Protein AF-A0A810N7W3-F1 (afdb_monomer_lite)

Structure (mmCIF, N/CA/C/O backbone):
data_AF-A0A810N7W3-F1
#
_entry.id   AF-A0A810N7W3-F1
#
loop_
_atom_site.group_PDB
_atom_site.id
_atom_site.type_symbol
_atom_site.label_atom_id
_atom_site.label_alt_id
_atom_site.label_comp_id
_atom_site.label_asym_id
_atom_site.label_entity_id
_atom_site.label_seq_id
_atom_site.pdbx_PDB_ins_code
_atom_site.Cartn_x
_atom_site.Cartn_y
_atom_site.Cartn_z
_atom_site.occupancy
_atom_site.B_iso_or_equiv
_atom_site.auth_seq_id
_atom_site.auth_comp_id
_atom_site.auth_asym_id
_atom_site.auth_atom_id
_atom_site.pdbx_PDB_model_num
ATOM 1 N N . MET A 1 1 ? -2.685 -14.986 -7.182 1.00 58.84 1 MET A N 1
ATOM 2 C CA . MET A 1 1 ? -3.565 -14.010 -6.504 1.00 58.84 1 MET A CA 1
ATOM 3 C C . MET A 1 1 ? -2.876 -13.652 -5.213 1.00 58.84 1 MET A C 1
ATOM 5 O O . MET A 1 1 ? -2.829 -14.479 -4.310 1.00 58.84 1 MET A O 1
ATOM 9 N N . ILE A 1 2 ? -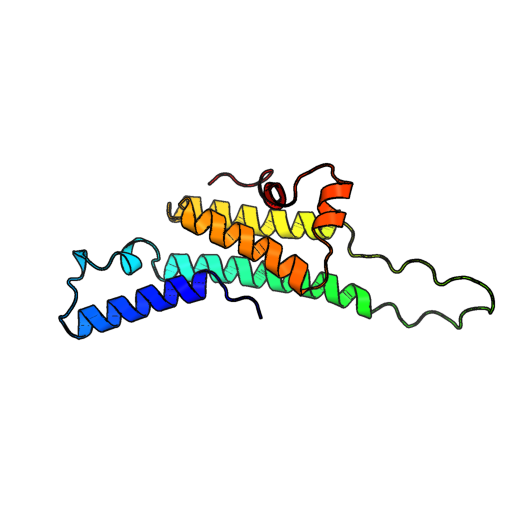2.237 -12.493 -5.211 1.00 87.06 2 ILE A N 1
ATOM 10 C CA . ILE A 1 2 ? -1.579 -11.933 -4.036 1.00 87.06 2 ILE A CA 1
ATOM 11 C C . ILE A 1 2 ? -2.680 -11.309 -3.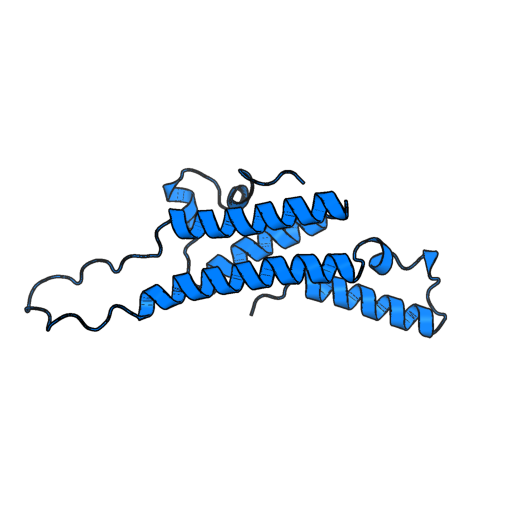183 1.00 87.06 2 ILE A C 1
ATOM 13 O O . ILE A 1 2 ? -3.545 -10.615 -3.717 1.00 87.06 2 ILE A O 1
ATOM 17 N N . THR A 1 3 ? -2.683 -11.601 -1.889 1.00 90.19 3 THR A N 1
ATOM 18 C CA . THR A 1 3 ? -3.637 -11.009 -0.946 1.00 90.19 3 THR A CA 1
ATOM 19 C C . THR A 1 3 ? -3.202 -9.583 -0.630 1.00 90.19 3 THR A C 1
ATOM 21 O O . THR A 1 3 ? -2.030 -9.365 -0.326 1.00 90.19 3 THR A O 1
ATOM 24 N N . ARG A 1 4 ? -4.123 -8.615 -0.683 1.00 93.06 4 ARG A N 1
ATOM 25 C CA . ARG A 1 4 ? -3.814 -7.235 -0.283 1.00 93.06 4 ARG A CA 1
ATOM 26 C C . ARG A 1 4 ? -3.617 -7.119 1.235 1.00 93.06 4 ARG A C 1
ATOM 28 O O . ARG A 1 4 ? -4.386 -7.734 1.977 1.00 93.06 4 ARG A O 1
ATOM 35 N N . PRO A 1 5 ? -2.692 -6.268 1.716 1.00 93.56 5 PRO A N 1
ATOM 36 C CA . PRO A 1 5 ? -2.583 -5.935 3.140 1.00 93.56 5 PRO A CA 1
ATOM 37 C C . PRO A 1 5 ? -3.908 -5.423 3.729 1.00 93.56 5 PRO A C 1
ATOM 39 O O . PRO A 1 5 ? -4.361 -5.878 4.781 1.00 93.56 5 PRO A O 1
ATOM 42 N N . THR A 1 6 ? -4.610 -4.570 2.978 1.00 93.88 6 THR A N 1
ATOM 43 C CA . THR A 1 6 ? -5.919 -3.998 3.334 1.00 93.88 6 THR A CA 1
ATOM 44 C C . THR A 1 6 ? -7.009 -5.051 3.561 1.00 93.88 6 THR A C 1
ATOM 46 O O . THR A 1 6 ? -7.905 -4.841 4.386 1.00 93.88 6 THR A O 1
ATOM 49 N N . GLU A 1 7 ? -6.934 -6.220 2.912 1.00 94.12 7 GLU A N 1
ATOM 50 C CA . GLU A 1 7 ? -7.868 -7.324 3.161 1.00 94.12 7 GLU A CA 1
ATOM 51 C C . GLU A 1 7 ? -7.689 -7.913 4.565 1.00 94.12 7 GLU A C 1
ATOM 53 O O . GLU A 1 7 ? -8.682 -8.189 5.252 1.00 94.12 7 GLU A O 1
ATOM 58 N N . GLU A 1 8 ? -6.440 -8.083 5.007 1.00 93.06 8 GLU A N 1
ATOM 59 C CA . GLU A 1 8 ? -6.109 -8.582 6.342 1.00 93.06 8 GLU A CA 1
ATOM 60 C C . GLU A 1 8 ? -6.427 -7.543 7.421 1.00 93.06 8 GLU A C 1
ATOM 62 O O . GLU A 1 8 ? -7.059 -7.879 8.431 1.00 93.06 8 GLU A O 1
ATOM 67 N N . TRP A 1 9 ? -6.107 -6.269 7.185 1.00 95.56 9 TRP A N 1
ATOM 68 C CA . TRP A 1 9 ? -6.501 -5.166 8.067 1.00 95.56 9 TRP A CA 1
ATOM 69 C C . TRP A 1 9 ? -8.027 -5.107 8.222 1.00 95.56 9 TRP A C 1
ATOM 71 O O . TRP A 1 9 ? -8.562 -5.144 9.335 1.00 95.56 9 TRP A O 1
ATOM 81 N N . GLY A 1 10 ? -8.760 -5.153 7.106 1.00 95.38 10 GLY A N 1
ATOM 82 C CA . GLY A 1 10 ? -10.221 -5.168 7.094 1.00 95.38 10 GLY A CA 1
ATOM 83 C C . GLY A 1 10 ? -10.819 -6.410 7.764 1.00 95.38 10 GLY A C 1
ATOM 84 O O . GLY A 1 10 ? -11.871 -6.328 8.406 1.00 95.38 10 GLY A O 1
ATOM 85 N N . ARG A 1 11 ? -10.160 -7.573 7.667 1.00 95.44 11 ARG A N 1
ATOM 86 C CA . ARG A 1 11 ? -10.560 -8.795 8.386 1.00 95.44 11 ARG A CA 1
ATOM 87 C C . ARG A 1 11 ? -10.461 -8.592 9.895 1.00 95.44 11 ARG A C 1
ATOM 89 O O . ARG A 1 11 ? -11.422 -8.911 10.595 1.00 95.44 11 ARG A O 1
ATOM 96 N N . LYS A 1 12 ? -9.352 -8.028 10.383 1.00 95.00 12 LYS A N 1
ATOM 97 C CA . LYS A 1 12 ? -9.144 -7.726 11.810 1.00 95.00 12 LYS A CA 1
ATOM 98 C C . LYS A 1 12 ? -10.164 -6.708 12.324 1.00 95.00 12 LYS A C 1
ATOM 100 O O . LYS A 1 12 ? -10.739 -6.913 13.392 1.00 95.00 12 LYS A O 1
ATOM 105 N N . VAL A 1 13 ? -10.462 -5.668 11.541 1.00 95.94 13 VAL A N 1
ATOM 106 C CA . VAL A 1 13 ? -11.515 -4.688 11.861 1.00 95.94 13 VAL A CA 1
ATOM 107 C C . VAL A 1 13 ? -12.877 -5.370 12.008 1.00 95.94 13 VAL A C 1
ATOM 109 O O . VAL A 1 13 ? -13.561 -5.182 13.016 1.00 95.94 13 VAL A O 1
ATOM 112 N N . ARG A 1 14 ? -13.279 -6.198 11.035 1.00 96.44 14 ARG A N 1
ATOM 113 C CA . ARG A 1 14 ? -14.569 -6.909 11.076 1.00 96.44 14 ARG A CA 1
ATOM 114 C C . ARG A 1 14 ? -14.661 -7.893 12.241 1.00 96.44 14 ARG A C 1
ATOM 116 O O . ARG A 1 14 ? -15.706 -7.949 12.887 1.00 96.44 14 ARG A O 1
ATOM 123 N N . ASP A 1 15 ? -13.589 -8.632 12.524 1.00 96.38 15 ASP A N 1
ATOM 124 C CA . ASP A 1 15 ? -13.521 -9.542 13.673 1.00 96.38 15 ASP A CA 1
ATOM 125 C C . ASP A 1 15 ? -13.754 -8.790 14.990 1.00 96.38 15 ASP A C 1
ATOM 127 O O . ASP A 1 15 ? -14.650 -9.137 15.764 1.00 96.38 15 ASP A O 1
ATOM 131 N N . GLN A 1 16 ? -13.022 -7.695 15.212 1.00 96.25 16 GLN A N 1
ATOM 132 C CA . GLN A 1 16 ? -13.152 -6.917 16.441 1.00 96.25 16 GLN A CA 1
ATOM 133 C C . GLN A 1 16 ? -14.524 -6.250 16.567 1.00 96.25 16 GLN A C 1
ATOM 135 O O . GLN A 1 16 ? -15.109 -6.293 17.650 1.00 96.25 16 GLN A O 1
ATOM 140 N N . LYS A 1 17 ? -15.106 -5.737 15.472 1.00 95.00 17 LYS A N 1
ATOM 141 C CA . LYS A 1 17 ? -16.501 -5.254 15.467 1.00 95.00 17 LYS A CA 1
ATOM 142 C C . LYS A 1 17 ? -17.485 -6.351 15.882 1.00 95.00 17 LYS A C 1
ATOM 144 O O . LYS A 1 17 ? -18.376 -6.099 16.692 1.00 95.00 17 LYS A O 1
ATOM 149 N N . GLY A 1 18 ? -17.311 -7.573 15.376 1.00 95.94 18 GLY A N 1
ATOM 150 C CA . GLY A 1 18 ? -18.124 -8.726 15.771 1.00 95.94 18 GLY A CA 1
ATOM 151 C C . GLY A 1 18 ? -17.991 -9.054 17.261 1.00 95.94 18 GLY A C 1
ATOM 152 O O . GLY A 1 18 ? -18.990 -9.290 17.940 1.00 95.94 18 GLY A O 1
ATOM 153 N N . ARG A 1 19 ? -16.768 -9.001 17.798 1.00 96.19 19 ARG A N 1
ATOM 154 C CA . ARG A 1 19 ? -16.491 -9.249 19.221 1.00 96.19 19 ARG A CA 1
ATOM 155 C C . ARG A 1 19 ? -17.060 -8.171 20.143 1.00 96.19 19 ARG A C 1
ATOM 157 O O . ARG A 1 19 ? -17.559 -8.530 21.213 1.00 96.19 19 ARG A O 1
ATOM 164 N N . ILE A 1 20 ? -17.039 -6.901 19.727 1.00 96.31 20 ILE A N 1
ATOM 165 C CA . ILE A 1 20 ? -17.714 -5.794 20.427 1.00 96.31 20 ILE A CA 1
ATOM 166 C C . ILE A 1 20 ? -19.224 -6.032 20.454 1.00 96.31 20 ILE A C 1
ATOM 168 O O . ILE A 1 20 ? -19.831 -5.983 21.521 1.00 96.31 20 ILE A O 1
ATOM 172 N N . ALA A 1 21 ? -19.829 -6.362 19.309 1.00 96.12 21 ALA A N 1
ATOM 173 C CA . ALA A 1 21 ? -21.263 -6.644 19.229 1.00 96.12 21 ALA A CA 1
ATOM 174 C C . ALA A 1 21 ? -21.678 -7.842 20.104 1.00 96.12 21 ALA A C 1
ATOM 176 O O . ALA A 1 21 ? -22.770 -7.853 20.668 1.00 96.12 21 ALA A O 1
ATOM 177 N N . ALA A 1 22 ? -20.791 -8.829 20.259 1.00 96.56 22 ALA A N 1
ATOM 178 C CA . ALA A 1 22 ? -20.981 -9.964 21.159 1.00 96.56 22 ALA A CA 1
ATOM 179 C C . ALA A 1 22 ? -20.718 -9.640 22.647 1.00 96.56 22 ALA A C 1
ATOM 181 O O . ALA A 1 22 ? -20.902 -10.511 23.495 1.00 96.56 22 ALA A O 1
ATOM 182 N N . GLY A 1 23 ? -20.259 -8.427 22.980 1.00 96.12 23 GLY A N 1
ATOM 183 C CA . GLY A 1 23 ? -19.890 -8.030 24.344 1.00 96.12 23 GLY A CA 1
ATOM 184 C C . GLY A 1 23 ? -18.622 -8.711 24.874 1.00 96.12 23 GLY A C 1
ATOM 185 O O . GLY A 1 23 ? -18.394 -8.742 26.080 1.00 96.12 23 GLY A O 1
ATOM 186 N N . THR A 1 24 ? -17.808 -9.285 23.985 1.00 96.62 24 THR A N 1
ATOM 187 C CA . THR A 1 24 ? -16.586 -10.049 24.320 1.00 96.62 24 THR A CA 1
ATOM 188 C C . THR A 1 24 ? -15.298 -9.236 24.180 1.00 96.62 24 THR A C 1
ATOM 190 O O . THR A 1 24 ? -14.213 -9.734 24.482 1.00 96.62 24 THR A O 1
ATOM 193 N N . LEU A 1 25 ? -15.407 -8.000 23.693 1.00 95.12 25 LEU A N 1
ATOM 194 C CA . LEU A 1 25 ? -14.318 -7.043 23.542 1.00 95.12 25 LEU A CA 1
ATOM 195 C C . LEU A 1 25 ? -14.862 -5.645 23.843 1.00 95.12 25 LEU A C 1
ATOM 197 O O . LEU A 1 25 ? -15.929 -5.289 23.343 1.00 95.12 25 LEU A O 1
ATOM 201 N N . ALA A 1 26 ? -14.154 -4.867 24.660 1.00 93.62 26 ALA A N 1
ATOM 202 C CA . ALA A 1 26 ? -14.493 -3.464 24.862 1.00 93.62 26 ALA A CA 1
ATOM 203 C C . ALA A 1 26 ? -13.991 -2.627 23.678 1.00 93.62 26 ALA A C 1
ATOM 205 O O . ALA A 1 26 ? -12.964 -2.934 23.081 1.00 93.62 26 ALA A O 1
ATOM 206 N N . GLU A 1 27 ? -14.694 -1.543 23.356 1.00 89.69 27 GLU A N 1
ATOM 207 C CA . GLU A 1 27 ? -14.333 -0.658 22.239 1.00 89.69 27 GLU A CA 1
ATOM 208 C C . GLU A 1 27 ? -12.923 -0.065 22.386 1.00 89.69 27 GLU A C 1
ATOM 210 O O . GLU A 1 27 ? -12.176 -0.002 21.416 1.00 89.69 27 GLU A O 1
ATOM 215 N N . VAL A 1 28 ? -12.520 0.276 23.614 1.00 90.94 28 VAL A N 1
ATOM 216 C CA . VAL A 1 28 ? -11.173 0.788 23.922 1.00 90.94 28 VAL A CA 1
ATOM 217 C C . VAL A 1 28 ? -10.061 -0.233 23.653 1.00 90.94 28 VAL A C 1
ATOM 219 O O . VAL A 1 28 ? -8.938 0.151 23.344 1.00 90.94 28 VAL A O 1
ATOM 222 N N . ASP A 1 29 ? -10.373 -1.530 23.721 1.00 92.94 29 ASP A N 1
ATOM 223 C CA . ASP A 1 29 ? -9.413 -2.613 23.479 1.00 92.94 29 ASP A CA 1
ATOM 224 C C . ASP A 1 29 ? -9.357 -3.014 21.995 1.00 92.94 29 ASP A C 1
ATOM 226 O O . ASP A 1 29 ? -8.546 -3.854 21.588 1.00 92.94 29 ASP A O 1
ATOM 230 N N . ALA A 1 30 ? -10.231 -2.442 21.163 1.00 93.56 30 ALA A N 1
ATOM 231 C CA . ALA A 1 30 ? -10.338 -2.775 19.755 1.00 93.56 30 ALA A CA 1
ATOM 232 C C . ALA A 1 30 ? -9.312 -2.003 18.916 1.00 93.56 30 ALA A C 1
ATOM 234 O O . ALA A 1 30 ? -9.639 -1.088 18.155 1.00 93.56 30 ALA A O 1
ATOM 235 N N . TYR A 1 31 ? -8.044 -2.390 19.058 1.00 92.44 31 TYR A N 1
ATOM 236 C CA . TYR A 1 31 ? -6.919 -1.737 18.391 1.00 92.44 31 TYR A CA 1
ATOM 237 C C . TYR A 1 31 ? -7.091 -1.639 16.866 1.00 92.44 31 TYR A C 1
ATOM 239 O O . TYR A 1 31 ? -6.684 -0.645 16.279 1.00 92.44 31 TYR A O 1
ATOM 247 N N . ALA A 1 32 ? -7.729 -2.619 16.210 1.00 92.62 32 ALA A N 1
ATOM 248 C CA . ALA A 1 32 ? -7.830 -2.644 14.750 1.00 92.62 32 ALA A CA 1
ATOM 249 C C . ALA A 1 32 ? -8.682 -1.483 14.220 1.00 92.62 32 ALA A C 1
ATOM 251 O O . ALA A 1 32 ? -8.414 -0.971 13.142 1.00 92.62 32 ALA A O 1
ATOM 252 N N . LEU A 1 33 ? -9.676 -1.036 14.998 1.00 91.69 33 LEU A N 1
ATOM 253 C CA . LEU A 1 33 ? -10.487 0.142 14.668 1.00 91.69 33 LEU A CA 1
ATOM 254 C C . LEU A 1 33 ? -9.697 1.449 14.762 1.00 91.69 33 LEU A C 1
ATOM 256 O O . LEU A 1 33 ? -10.058 2.426 14.109 1.00 91.69 33 LEU A O 1
ATOM 260 N N . HIS A 1 34 ? -8.647 1.461 15.582 1.00 89.81 34 HIS A N 1
ATOM 261 C CA . HIS A 1 34 ? -7.792 2.619 15.793 1.00 89.81 34 HIS A CA 1
ATOM 262 C C . HIS A 1 34 ? -6.646 2.642 14.781 1.00 89.81 34 HIS A C 1
ATOM 264 O O . HIS A 1 34 ? -6.386 3.693 14.210 1.00 89.81 34 HIS A O 1
ATOM 270 N N . LEU A 1 35 ? -6.001 1.503 14.515 1.00 91.25 35 LEU A N 1
ATOM 271 C CA . LEU A 1 35 ? -4.907 1.417 13.544 1.00 91.25 35 LEU A CA 1
ATOM 272 C C . LEU A 1 35 ? -5.411 1.539 12.106 1.00 91.25 35 LEU A C 1
ATOM 274 O O . LEU A 1 35 ? -4.875 2.328 11.336 1.00 91.25 35 LEU A O 1
ATOM 278 N N . TRP A 1 36 ? -6.509 0.855 11.769 1.00 94.44 36 TRP A N 1
ATOM 279 C CA . TRP A 1 36 ? -7.019 0.811 10.398 1.00 94.44 36 TRP A CA 1
ATOM 280 C C . TRP A 1 36 ? -8.479 1.274 10.310 1.00 94.44 36 TRP A C 1
ATOM 282 O O . TRP A 1 36 ? -9.394 0.465 10.111 1.00 94.44 36 TRP A O 1
ATOM 292 N N . PRO A 1 37 ? -8.739 2.589 10.453 1.00 93.12 37 PRO A N 1
ATOM 293 C CA . PRO A 1 37 ? -10.052 3.151 10.167 1.00 93.12 37 PRO A CA 1
ATOM 294 C C . PRO A 1 37 ? -10.518 2.789 8.752 1.00 93.12 37 PRO A C 1
ATOM 296 O O . PRO A 1 37 ? -9.719 2.724 7.820 1.00 93.12 37 PRO A O 1
ATOM 299 N N . GLU A 1 38 ? -11.828 2.627 8.557 1.00 92.56 38 GLU A N 1
ATOM 300 C CA . GLU A 1 38 ? -12.380 2.245 7.245 1.00 92.56 38 GLU A CA 1
ATOM 301 C C . GLU A 1 38 ? -12.021 3.241 6.135 1.00 92.56 38 GLU A C 1
ATOM 303 O O . GLU A 1 38 ? -11.789 2.828 5.004 1.00 92.56 38 GLU A O 1
ATOM 308 N N . ALA A 1 39 ? -11.931 4.535 6.463 1.00 93.75 39 ALA A N 1
ATOM 309 C CA . ALA A 1 39 ? -11.508 5.570 5.522 1.00 93.75 39 ALA A CA 1
ATOM 310 C C . ALA A 1 39 ? -10.053 5.378 5.062 1.00 93.75 39 ALA A C 1
ATOM 312 O O . ALA A 1 39 ? -9.788 5.454 3.868 1.00 93.75 39 ALA A O 1
ATOM 313 N N . PHE A 1 40 ? -9.148 5.053 5.991 1.00 94.69 40 PHE A N 1
ATOM 314 C CA . PHE A 1 40 ? -7.744 4.773 5.687 1.00 94.69 40 PHE A CA 1
ATOM 315 C C . PHE A 1 40 ? -7.612 3.529 4.797 1.00 94.69 40 PHE A C 1
ATOM 317 O O . PHE A 1 40 ? -6.984 3.589 3.745 1.00 94.69 40 PHE A O 1
ATOM 324 N N . ILE A 1 41 ? -8.284 2.426 5.160 1.00 96.00 41 ILE A N 1
ATOM 325 C CA . ILE A 1 41 ? -8.296 1.197 4.347 1.00 96.00 41 ILE A CA 1
ATOM 326 C C . ILE A 1 41 ? -8.800 1.495 2.927 1.00 96.00 41 ILE A C 1
ATOM 328 O O . ILE A 1 41 ? -8.171 1.084 1.957 1.00 96.00 41 ILE A O 1
ATOM 332 N N . ALA A 1 42 ? -9.901 2.242 2.796 1.00 96.00 42 ALA A N 1
ATOM 333 C CA . ALA A 1 42 ? -10.477 2.580 1.497 1.00 96.00 42 ALA A CA 1
ATOM 334 C C . ALA A 1 42 ? -9.561 3.481 0.646 1.00 96.00 42 ALA A C 1
ATOM 336 O O . ALA A 1 42 ? -9.506 3.326 -0.578 1.00 96.00 42 ALA A O 1
ATOM 337 N N . ALA A 1 43 ? -8.840 4.411 1.276 1.00 96.44 43 ALA A N 1
ATOM 338 C CA . ALA A 1 43 ? -7.879 5.270 0.594 1.00 96.44 43 ALA A CA 1
ATOM 339 C C . ALA A 1 43 ? -6.697 4.455 0.046 1.00 96.44 43 ALA A C 1
ATOM 341 O O . ALA A 1 43 ? -6.360 4.579 -1.133 1.00 96.44 43 ALA A O 1
ATOM 342 N N . VAL A 1 44 ? -6.136 3.555 0.862 1.00 96.62 44 VAL A N 1
ATOM 343 C CA . VAL A 1 44 ? -5.060 2.647 0.435 1.00 96.62 44 VAL A CA 1
ATOM 344 C C . VAL A 1 44 ? -5.544 1.710 -0.672 1.00 96.62 44 VAL A C 1
ATOM 346 O O . VAL A 1 44 ? -4.867 1.579 -1.688 1.00 96.62 44 VAL A O 1
ATOM 349 N N . ASP A 1 45 ? -6.739 1.124 -0.546 1.00 97.25 45 ASP A N 1
ATOM 350 C CA . ASP A 1 45 ? -7.326 0.282 -1.598 1.00 97.25 45 ASP A CA 1
ATOM 351 C C . ASP A 1 45 ? -7.450 1.027 -2.930 1.00 97.25 45 ASP A C 1
ATOM 353 O O . ASP A 1 45 ? -7.129 0.468 -3.976 1.00 97.25 45 ASP A O 1
ATOM 357 N N . THR A 1 46 ? -7.842 2.302 -2.898 1.00 97.44 46 THR A N 1
ATOM 358 C CA . THR A 1 46 ? -7.940 3.134 -4.105 1.00 97.44 46 THR A CA 1
ATOM 359 C C . THR A 1 46 ? -6.572 3.351 -4.758 1.00 97.44 46 THR A C 1
ATOM 361 O O . THR A 1 46 ? -6.454 3.280 -5.984 1.00 97.44 46 THR A O 1
ATOM 364 N N . ALA A 1 47 ? -5.526 3.595 -3.960 1.00 96.94 47 ALA A N 1
ATOM 365 C CA . ALA A 1 47 ? -4.163 3.744 -4.467 1.00 96.94 47 ALA A CA 1
ATOM 366 C C . ALA A 1 47 ? -3.641 2.435 -5.090 1.00 96.94 47 ALA A C 1
ATOM 368 O O . ALA A 1 47 ? -3.068 2.452 -6.183 1.00 96.94 47 ALA A O 1
ATOM 369 N N . LEU A 1 48 ? -3.894 1.297 -4.435 1.00 96.44 48 LEU A N 1
ATOM 370 C CA . LEU A 1 48 ? -3.509 -0.025 -4.932 1.00 96.44 48 LEU A CA 1
ATOM 371 C C . LEU A 1 48 ? -4.296 -0.429 -6.190 1.00 96.44 48 LEU A C 1
ATOM 373 O O . LEU A 1 48 ? -3.706 -0.961 -7.128 1.00 96.44 48 LEU A O 1
ATOM 377 N N . ASP A 1 49 ? -5.592 -0.112 -6.269 1.00 96.62 49 ASP A N 1
ATOM 378 C CA . ASP A 1 49 ? -6.416 -0.338 -7.465 1.00 96.62 49 ASP A CA 1
ATOM 379 C C . ASP A 1 49 ? -5.850 0.389 -8.691 1.00 96.62 49 ASP A C 1
ATOM 381 O O . ASP A 1 49 ? -5.734 -0.198 -9.774 1.00 96.62 49 ASP A O 1
ATOM 385 N N . ALA A 1 50 ? -5.484 1.665 -8.527 1.00 95.81 50 ALA A N 1
ATOM 386 C CA . ALA A 1 50 ? -4.894 2.462 -9.597 1.00 95.81 50 ALA A CA 1
ATOM 387 C C . ALA A 1 50 ? -3.556 1.866 -10.057 1.00 95.81 50 ALA A C 1
ATOM 389 O O . ALA A 1 50 ? -3.341 1.651 -11.252 1.00 95.81 50 ALA A O 1
ATOM 390 N N . TYR A 1 51 ? -2.697 1.517 -9.101 1.00 96.19 51 TYR A N 1
ATOM 391 C CA . TYR A 1 51 ? -1.411 0.889 -9.368 1.00 96.19 51 TYR A CA 1
ATOM 392 C C . TYR A 1 51 ? -1.545 -0.434 -10.136 1.00 96.19 51 TYR A C 1
ATOM 394 O O . TYR A 1 51 ? -0.916 -0.633 -11.178 1.00 96.19 51 TYR A O 1
ATOM 402 N N . GLU A 1 52 ? -2.410 -1.337 -9.679 1.00 94.94 52 GLU A N 1
ATOM 403 C CA . GLU A 1 52 ? -2.645 -2.614 -10.350 1.00 94.94 52 GLU A CA 1
ATOM 404 C C . GLU A 1 52 ? -3.214 -2.443 -11.762 1.00 94.94 52 GLU A C 1
ATOM 406 O O . GLU A 1 52 ? -2.888 -3.221 -12.666 1.00 94.94 52 GLU A O 1
ATOM 411 N N . ALA A 1 53 ? -4.085 -1.453 -11.973 1.00 93.50 53 ALA A N 1
ATOM 412 C CA . ALA A 1 53 ? -4.616 -1.133 -13.293 1.00 93.50 53 ALA A CA 1
ATOM 413 C C . ALA A 1 53 ? -3.505 -0.672 -14.249 1.00 93.50 53 ALA A C 1
ATOM 415 O O . ALA A 1 53 ? -3.470 -1.118 -15.404 1.00 93.50 53 ALA A O 1
ATOM 416 N N . ASP A 1 54 ? -2.565 0.138 -13.766 1.00 93.12 54 ASP A N 1
ATOM 417 C CA . ASP A 1 54 ? -1.421 0.603 -14.548 1.00 93.12 54 ASP A CA 1
ATOM 418 C C . ASP A 1 54 ? -0.487 -0.549 -14.923 1.00 93.12 54 ASP A C 1
ATOM 420 O O . ASP A 1 54 ? -0.206 -0.759 -16.106 1.00 93.12 54 ASP A O 1
ATOM 424 N N . ILE A 1 55 ? -0.078 -1.374 -13.953 1.00 92.25 55 ILE A N 1
ATOM 425 C CA . ILE A 1 55 ? 0.808 -2.520 -14.212 1.00 92.25 55 ILE A CA 1
ATOM 426 C C . ILE A 1 55 ? 0.147 -3.537 -15.151 1.00 92.25 55 ILE A C 1
ATOM 428 O O . ILE A 1 55 ? 0.792 -4.084 -16.058 1.00 92.25 55 ILE A O 1
ATOM 432 N N . ARG A 1 56 ? -1.161 -3.769 -14.995 1.00 90.75 56 ARG A N 1
ATOM 433 C CA . ARG A 1 56 ? -1.928 -4.632 -15.900 1.00 90.75 56 ARG A CA 1
ATOM 434 C C . ARG A 1 56 ? -1.992 -4.046 -17.310 1.00 90.75 56 ARG A C 1
ATOM 436 O O . ARG A 1 56 ? -1.937 -4.803 -18.279 1.00 90.75 56 ARG A O 1
ATOM 443 N N . SER A 1 57 ? -2.092 -2.728 -17.453 1.00 88.69 57 SER A N 1
ATOM 444 C CA . SER A 1 57 ? -2.079 -2.054 -18.758 1.00 88.69 57 SER A CA 1
ATOM 445 C C . SER A 1 57 ? -0.708 -2.175 -19.429 1.00 88.69 57 SER A C 1
ATOM 447 O O . SER A 1 57 ? -0.629 -2.622 -20.574 1.00 88.69 57 SER A O 1
ATOM 449 N N . LEU A 1 58 ? 0.377 -1.918 -18.691 1.00 87.19 58 LEU A N 1
ATOM 450 C CA . LEU A 1 58 ? 1.757 -2.098 -19.163 1.00 87.19 58 LEU A CA 1
ATOM 451 C C . LEU A 1 58 ? 2.041 -3.545 -19.588 1.00 87.19 58 LEU A C 1
ATOM 453 O O . LEU A 1 58 ? 2.719 -3.795 -20.585 1.00 87.19 58 LEU A O 1
ATOM 457 N N . SER A 1 59 ? 1.480 -4.516 -18.867 1.00 80.75 59 SER A N 1
ATOM 458 C CA . SER A 1 59 ? 1.628 -5.934 -19.198 1.00 80.75 59 SER A CA 1
ATOM 459 C C . SER A 1 59 ? 0.789 -6.372 -20.399 1.00 80.75 59 SER A C 1
ATOM 461 O O . SER A 1 59 ? 1.199 -7.280 -21.116 1.00 80.75 59 SER A O 1
ATOM 463 N N . GLN A 1 60 ? -0.346 -5.725 -20.674 1.00 76.38 60 GLN A N 1
ATOM 464 C CA . GLN A 1 60 ? -1.181 -6.014 -21.848 1.00 76.38 60 GLN A CA 1
ATOM 465 C C . GLN A 1 60 ? -0.650 -5.379 -23.137 1.00 76.38 60 GLN A C 1
ATOM 467 O O . GLN A 1 60 ? -0.793 -5.981 -24.203 1.00 76.38 60 GLN A O 1
ATOM 472 N N . THR A 1 61 ? 0.024 -4.227 -23.061 1.00 65.69 61 THR A N 1
ATOM 473 C CA . THR A 1 61 ? 0.717 -3.615 -24.212 1.00 65.69 61 THR A CA 1
ATOM 474 C C . THR A 1 61 ? 1.757 -4.568 -24.827 1.00 65.69 61 THR A C 1
ATOM 476 O O . THR A 1 61 ? 1.964 -4.553 -26.040 1.00 65.69 61 THR A O 1
ATOM 479 N N . LYS A 1 62 ? 2.313 -5.499 -24.032 1.00 59.28 62 LYS A N 1
ATOM 480 C CA . LYS A 1 62 ? 3.175 -6.609 -24.490 1.00 59.28 62 LYS A CA 1
ATOM 481 C C . LYS A 1 62 ? 2.476 -7.560 -25.479 1.00 59.28 62 LYS A C 1
ATOM 483 O O . LYS A 1 62 ? 3.132 -8.130 -26.346 1.00 59.28 62 LYS A O 1
ATOM 488 N N . SER A 1 63 ? 1.159 -7.734 -25.362 1.00 51.88 63 SER A N 1
ATOM 489 C CA . SER A 1 63 ? 0.371 -8.703 -26.142 1.00 51.88 63 SER A CA 1
ATOM 490 C C . SER A 1 63 ? -0.252 -8.110 -27.416 1.00 51.88 63 SER A C 1
ATOM 492 O O . SER A 1 63 ? -0.768 -8.857 -28.244 1.00 51.88 63 SER A O 1
ATOM 494 N N . GLY A 1 64 ? -0.215 -6.780 -27.589 1.00 45.75 64 GLY A N 1
ATOM 495 C CA . GLY A 1 64 ? -0.906 -6.057 -28.668 1.00 45.75 64 GLY A CA 1
ATOM 496 C C . GLY A 1 64 ? -0.119 -5.851 -29.971 1.00 45.75 64 GLY A C 1
ATOM 497 O O . GLY A 1 64 ? -0.721 -5.527 -30.992 1.00 45.75 64 GLY A O 1
ATOM 498 N N . THR A 1 65 ? 1.200 -6.075 -29.992 1.00 45.22 65 THR A N 1
ATOM 499 C CA . THR A 1 65 ? 2.048 -5.861 -31.189 1.00 45.22 65 THR A CA 1
ATOM 500 C C . THR A 1 65 ? 2.322 -7.170 -31.938 1.00 45.22 65 THR A C 1
ATOM 502 O O . THR A 1 65 ? 3.465 -7.530 -32.211 1.00 45.22 65 THR A O 1
ATOM 505 N N . GLN A 1 66 ? 1.269 -7.909 -32.296 1.00 44.34 66 GLN A N 1
ATOM 506 C CA . GLN A 1 66 ? 1.365 -9.016 -33.257 1.00 44.34 66 GLN A CA 1
ATOM 507 C C . GLN A 1 66 ? 0.366 -8.818 -34.406 1.00 44.34 66 GLN A C 1
ATOM 509 O O . GLN A 1 66 ? -0.602 -9.549 -34.580 1.00 44.34 66 GLN A O 1
ATOM 514 N N . SER A 1 67 ? 0.597 -7.772 -35.198 1.00 43.12 67 SER A N 1
ATOM 515 C CA . SER A 1 67 ? 0.107 -7.640 -36.577 1.00 43.12 67 SER A CA 1
ATOM 516 C C . SER A 1 67 ? 1.042 -6.689 -37.330 1.00 43.12 67 SER A C 1
ATOM 518 O O . SER A 1 67 ? 0.746 -5.520 -37.547 1.00 43.12 67 SER A O 1
ATOM 520 N N . GLY A 1 68 ? 2.227 -7.200 -37.665 1.00 43.59 68 GLY A N 1
ATOM 521 C CA . GLY A 1 68 ? 3.210 -6.604 -38.574 1.00 43.59 68 GLY A CA 1
ATOM 522 C C . GLY A 1 68 ? 3.690 -7.688 -39.550 1.00 43.59 68 GLY A C 1
ATOM 523 O O . GLY A 1 68 ? 3.641 -8.863 -39.185 1.00 43.59 68 GLY A O 1
ATOM 524 N N . PRO A 1 69 ? 4.055 -7.330 -40.794 1.00 44.53 69 PRO A N 1
ATOM 525 C CA . PRO A 1 69 ? 3.970 -8.211 -41.958 1.00 44.53 69 PRO A CA 1
ATOM 526 C C . PRO A 1 69 ? 4.904 -9.422 -41.868 1.00 44.53 69 PRO A C 1
ATOM 528 O O . PRO A 1 69 ? 5.986 -9.332 -41.296 1.00 44.53 69 PRO A O 1
ATOM 531 N N . GLU A 1 70 ? 4.442 -10.531 -42.458 1.00 45.50 70 GLU A N 1
ATOM 532 C CA . GLU A 1 70 ? 5.133 -11.805 -42.702 1.00 45.50 70 GLU A CA 1
ATOM 533 C C . GLU A 1 70 ? 6.664 -11.710 -42.589 1.00 45.50 70 GLU A C 1
ATOM 535 O O . GLU A 1 70 ? 7.337 -11.086 -43.413 1.00 45.50 70 GLU A O 1
ATOM 540 N N . ALA A 1 71 ? 7.211 -12.322 -41.537 1.00 50.22 71 ALA A N 1
ATOM 541 C CA . ALA A 1 71 ? 8.644 -12.380 -41.306 1.00 50.22 71 ALA A CA 1
ATOM 542 C C . ALA A 1 71 ? 9.350 -13.038 -42.503 1.00 50.22 71 ALA A C 1
ATOM 544 O O . ALA A 1 71 ? 9.061 -14.180 -42.867 1.00 50.22 71 ALA A O 1
ATOM 545 N N . LEU A 1 72 ? 10.308 -12.321 -43.092 1.00 53.25 72 LEU A N 1
ATOM 546 C CA . LEU A 1 72 ? 11.238 -12.875 -44.071 1.00 53.25 72 LEU A CA 1
ATOM 547 C C . LEU A 1 72 ? 12.048 -14.020 -43.422 1.00 53.25 72 LEU A C 1
ATOM 549 O O . LEU A 1 72 ? 12.539 -13.860 -42.300 1.00 53.25 72 LEU A O 1
ATOM 553 N N . PRO A 1 73 ? 12.222 -15.171 -44.096 1.00 54.12 73 PRO A N 1
ATOM 554 C CA . PRO A 1 73 ? 12.904 -16.324 -43.514 1.00 54.12 73 PRO A CA 1
ATOM 555 C C . PRO A 1 73 ? 14.399 -16.041 -43.299 1.00 54.12 73 PRO A C 1
ATOM 557 O O . PRO A 1 73 ? 15.121 -15.746 -44.249 1.00 54.12 73 PRO A O 1
ATOM 560 N N . GLY A 1 74 ? 14.873 -16.176 -42.053 1.00 61.59 74 GLY A N 1
ATOM 561 C CA . GLY A 1 74 ? 16.304 -16.161 -41.705 1.00 61.59 74 GLY A CA 1
ATOM 562 C C . GLY A 1 74 ? 16.753 -15.113 -40.679 1.00 61.59 74 GLY A C 1
ATOM 563 O O . GLY A 1 74 ? 17.920 -15.130 -40.295 1.00 61.59 74 GLY A O 1
ATOM 564 N N . MET A 1 75 ? 15.872 -14.227 -40.205 1.00 51.28 75 MET A N 1
ATOM 565 C CA . MET A 1 75 ? 16.201 -13.287 -39.124 1.00 51.28 75 MET A CA 1
ATOM 566 C C . MET A 1 75 ? 15.736 -13.834 -37.766 1.00 51.28 75 MET A C 1
ATOM 568 O O . MET A 1 75 ? 14.602 -14.309 -37.670 1.00 51.28 75 MET A O 1
ATOM 572 N N . PRO A 1 76 ? 16.573 -13.783 -36.709 1.00 59.31 76 PRO A N 1
ATOM 573 C CA . PRO A 1 76 ? 16.100 -14.062 -35.359 1.00 59.31 76 PRO A CA 1
ATOM 574 C C . PRO A 1 76 ? 15.005 -13.043 -34.999 1.00 59.31 76 PRO A C 1
ATOM 576 O O . PRO A 1 76 ? 15.117 -11.881 -35.406 1.00 59.31 76 PRO A O 1
ATOM 579 N N . PRO A 1 77 ? 13.948 -13.439 -34.266 1.00 55.50 77 PRO A N 1
ATOM 580 C CA . PRO A 1 77 ? 12.946 -12.484 -33.812 1.00 55.50 77 PRO A CA 1
ATOM 581 C C . PRO A 1 77 ? 13.640 -11.374 -33.015 1.00 55.50 77 PRO A C 1
ATOM 583 O O . PRO A 1 77 ? 14.460 -11.655 -32.138 1.00 55.50 77 PRO A O 1
ATOM 586 N N . LEU A 1 78 ? 13.341 -10.115 -33.351 1.00 47.72 78 LEU A N 1
ATOM 587 C CA . LEU A 1 78 ? 13.794 -8.973 -32.558 1.00 47.72 78 LEU A CA 1
ATOM 588 C C . LEU A 1 78 ? 13.263 -9.127 -31.123 1.00 47.72 78 LEU A C 1
ATOM 590 O O . LEU A 1 78 ? 12.142 -9.620 -30.953 1.00 47.72 78 LEU A O 1
ATOM 594 N N . PRO A 1 79 ? 14.029 -8.721 -30.095 1.00 50.84 79 PRO A N 1
ATOM 595 C CA . PRO A 1 79 ? 13.517 -8.700 -28.734 1.00 50.84 79 PRO A CA 1
ATOM 596 C C . PRO A 1 79 ? 12.271 -7.809 -28.697 1.00 50.84 79 PRO A C 1
ATOM 598 O O . PRO A 1 79 ? 12.317 -6.635 -29.064 1.00 50.84 79 PRO A O 1
ATOM 601 N N . ILE A 1 80 ? 11.144 -8.399 -28.302 1.00 47.88 80 ILE A N 1
ATOM 602 C CA . ILE A 1 80 ? 9.912 -7.675 -27.978 1.00 47.88 80 ILE A CA 1
ATOM 603 C C . ILE A 1 80 ? 10.250 -6.621 -26.916 1.00 47.88 80 ILE A C 1
ATOM 605 O O . ILE A 1 80 ? 10.943 -6.963 -25.954 1.00 47.88 80 ILE A O 1
ATOM 609 N N . PRO A 1 81 ? 9.803 -5.361 -27.059 1.00 51.03 81 PRO A N 1
ATOM 610 C CA . PRO A 1 81 ? 10.037 -4.368 -26.027 1.00 51.03 81 PRO A CA 1
ATOM 611 C C . PRO A 1 81 ? 9.292 -4.800 -24.761 1.00 51.03 81 PRO A C 1
ATOM 613 O O . PRO A 1 81 ? 8.064 -4.881 -24.735 1.00 51.03 81 PRO A O 1
ATOM 616 N N . SER A 1 82 ? 10.048 -5.107 -23.708 1.00 56.16 82 SER A N 1
ATOM 617 C CA . SER A 1 82 ? 9.540 -5.036 -22.339 1.00 56.16 82 SER A CA 1
ATOM 618 C C . SER A 1 82 ? 8.989 -3.623 -22.092 1.00 56.16 82 SER A C 1
ATOM 620 O O . SER A 1 82 ? 9.462 -2.693 -22.753 1.00 56.16 82 SER A O 1
ATOM 622 N N . PRO A 1 83 ? 8.025 -3.421 -21.168 1.00 65.81 83 PRO A N 1
ATOM 623 C CA . PRO A 1 83 ? 7.698 -2.076 -20.704 1.00 65.81 83 PRO A CA 1
ATOM 624 C C . PRO A 1 83 ? 9.009 -1.391 -20.343 1.00 65.81 83 PRO A C 1
ATOM 626 O O . PRO A 1 83 ? 9.890 -2.033 -19.756 1.00 65.81 83 PRO A O 1
ATOM 629 N N . SER A 1 84 ? 9.167 -0.141 -20.769 1.00 78.50 84 SER A N 1
ATOM 630 C CA . SER A 1 84 ? 10.392 0.585 -20.461 1.00 78.50 84 SER A CA 1
ATOM 631 C C . SER A 1 84 ? 10.524 0.613 -18.948 1.00 78.50 84 SER A C 1
ATOM 633 O O . SER A 1 84 ? 9.532 0.823 -18.250 1.00 78.50 84 SER A O 1
ATOM 635 N N . ASP A 1 85 ? 11.729 0.386 -18.432 1.00 84.25 85 ASP A N 1
ATOM 636 C CA . ASP A 1 85 ? 11.966 0.410 -16.987 1.00 84.25 85 ASP A CA 1
ATOM 637 C C . ASP A 1 85 ? 11.386 1.703 -16.371 1.00 84.25 85 ASP A C 1
ATOM 639 O O . ASP A 1 85 ? 10.742 1.663 -15.326 1.00 84.25 85 ASP A O 1
ATOM 643 N N . ASP A 1 86 ? 11.490 2.822 -17.096 1.00 86.12 86 ASP A N 1
ATOM 644 C CA . ASP A 1 86 ? 10.909 4.122 -16.747 1.00 86.12 86 ASP A CA 1
ATOM 645 C C . ASP A 1 86 ? 9.388 4.097 -16.525 1.00 86.12 86 ASP A C 1
ATOM 647 O O . ASP A 1 86 ? 8.902 4.749 -15.607 1.00 86.12 86 ASP A O 1
ATOM 651 N N . GLU A 1 87 ? 8.624 3.332 -17.307 1.00 90.19 87 GLU A N 1
ATOM 652 C CA . GLU A 1 87 ? 7.165 3.229 -17.154 1.00 90.19 87 GLU A CA 1
ATOM 653 C C . GLU A 1 87 ? 6.783 2.444 -15.894 1.00 90.19 87 GLU A C 1
ATOM 655 O O . GLU A 1 87 ? 5.806 2.775 -15.210 1.00 90.19 87 GLU A O 1
ATOM 660 N N . VAL A 1 88 ? 7.569 1.411 -15.569 1.00 91.31 88 VAL A N 1
ATOM 661 C CA . VAL A 1 88 ? 7.378 0.621 -14.349 1.00 91.31 88 VAL A CA 1
ATOM 662 C C . VAL A 1 88 ? 7.715 1.470 -13.128 1.00 91.31 88 VAL A C 1
ATOM 664 O O . VAL A 1 88 ? 6.887 1.584 -12.227 1.00 91.31 88 VAL A O 1
ATOM 667 N N . PHE A 1 89 ? 8.876 2.127 -13.127 1.00 90.81 89 PHE A N 1
ATOM 668 C CA . PHE A 1 89 ? 9.285 3.010 -12.036 1.00 90.81 89 PHE A CA 1
ATOM 669 C C . PHE A 1 89 ? 8.335 4.201 -11.868 1.00 90.81 89 PHE A C 1
ATOM 671 O O . PHE A 1 89 ? 7.963 4.493 -10.742 1.00 90.81 89 PHE A O 1
ATOM 678 N N . ALA A 1 90 ? 7.833 4.808 -12.948 1.00 93.00 90 ALA A N 1
ATOM 679 C CA . ALA A 1 90 ? 6.824 5.866 -12.849 1.00 93.00 90 ALA A CA 1
ATOM 680 C C . ALA A 1 90 ? 5.501 5.376 -12.234 1.00 93.00 90 ALA A C 1
ATOM 682 O O . ALA A 1 90 ? 4.763 6.159 -11.640 1.00 93.00 90 ALA A O 1
ATOM 683 N N . SER A 1 91 ? 5.156 4.095 -12.404 1.00 94.75 91 SER A N 1
ATOM 684 C CA . SER A 1 91 ? 3.970 3.506 -11.766 1.00 94.75 91 SER A CA 1
ATOM 685 C C . SER A 1 91 ? 4.210 3.232 -10.280 1.00 94.75 91 SER A C 1
ATOM 687 O O . SER A 1 91 ? 3.317 3.481 -9.473 1.00 94.75 91 SER A O 1
ATOM 689 N N . VAL A 1 92 ? 5.419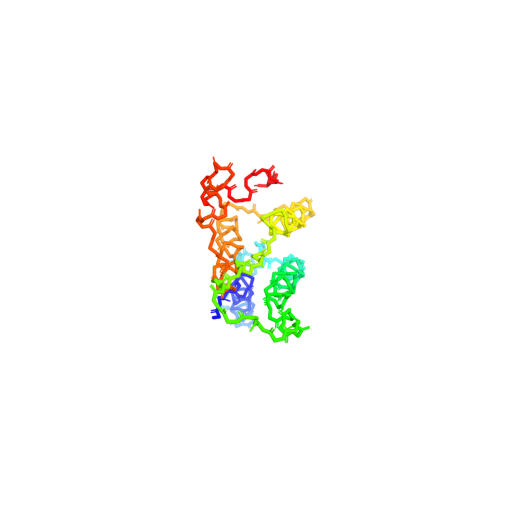 2.789 -9.912 1.00 94.88 92 VAL A N 1
ATOM 690 C CA . VAL A 1 92 ? 5.848 2.647 -8.509 1.00 94.88 92 VAL A CA 1
ATOM 691 C C . VAL A 1 92 ? 5.882 4.008 -7.806 1.00 94.88 92 VAL A C 1
ATOM 693 O O . VAL A 1 92 ? 5.299 4.157 -6.740 1.00 94.88 92 VAL A O 1
ATOM 696 N N . GLU A 1 93 ? 6.484 5.021 -8.424 1.00 95.44 93 GLU A N 1
ATOM 697 C CA . GLU A 1 93 ? 6.515 6.395 -7.914 1.00 95.44 93 GLU A CA 1
ATOM 698 C C . GLU A 1 93 ? 5.107 6.905 -7.602 1.00 95.44 93 GLU A C 1
ATOM 700 O O . GLU A 1 93 ? 4.844 7.395 -6.508 1.00 95.44 93 GLU A O 1
ATOM 705 N N . ARG A 1 94 ? 4.168 6.736 -8.541 1.00 95.69 94 ARG A N 1
ATOM 706 C CA . ARG A 1 94 ? 2.789 7.207 -8.375 1.00 95.69 94 ARG A CA 1
ATOM 707 C C . ARG A 1 94 ? 2.072 6.557 -7.196 1.00 95.69 94 ARG A C 1
ATOM 709 O O . ARG A 1 94 ? 1.360 7.262 -6.484 1.00 95.69 94 ARG A O 1
ATOM 716 N N . VAL A 1 95 ? 2.254 5.253 -6.970 1.00 97.00 95 VAL A N 1
ATOM 717 C CA . VAL A 1 95 ? 1.646 4.595 -5.803 1.00 97.00 95 VAL A CA 1
ATOM 718 C C . VAL A 1 95 ? 2.326 5.017 -4.503 1.00 97.00 95 VAL A C 1
ATOM 720 O O . VAL A 1 95 ? 1.623 5.289 -3.537 1.00 97.00 95 VAL A O 1
ATOM 723 N N . VAL A 1 96 ? 3.655 5.168 -4.477 1.00 95.69 96 VAL A N 1
ATOM 724 C CA . VAL A 1 96 ? 4.371 5.628 -3.275 1.00 95.69 96 VAL A CA 1
ATOM 725 C C . VAL A 1 96 ? 3.961 7.055 -2.910 1.00 95.69 96 VAL A C 1
ATOM 727 O O . VAL A 1 96 ? 3.615 7.303 -1.763 1.00 95.69 96 VAL A O 1
ATOM 730 N N . MET A 1 97 ? 3.881 7.967 -3.880 1.00 95.81 97 MET A N 1
ATOM 731 C CA . MET A 1 97 ? 3.403 9.339 -3.664 1.00 95.81 97 MET A CA 1
ATOM 732 C C . MET A 1 97 ? 1.951 9.382 -3.165 1.00 95.81 97 MET A C 1
ATOM 734 O O . MET A 1 97 ? 1.612 10.197 -2.309 1.00 95.81 97 MET A O 1
ATOM 738 N N . ALA A 1 98 ? 1.083 8.499 -3.670 1.00 96.12 98 ALA A N 1
ATOM 739 C CA . ALA A 1 98 ? -0.284 8.379 -3.165 1.00 96.12 98 ALA A CA 1
ATOM 740 C C . ALA A 1 98 ? -0.311 7.877 -1.712 1.00 96.12 98 ALA A C 1
ATOM 742 O O . ALA A 1 98 ? -1.091 8.385 -0.912 1.00 96.12 98 ALA A O 1
ATOM 743 N N . LEU A 1 99 ? 0.557 6.924 -1.358 1.00 94.69 99 LEU A N 1
ATOM 744 C CA . LEU A 1 99 ? 0.705 6.445 0.017 1.00 94.69 99 LEU A CA 1
ATOM 745 C C . LEU A 1 99 ? 1.273 7.527 0.947 1.00 94.69 99 LEU A C 1
ATOM 747 O O . LEU A 1 99 ? 0.759 7.657 2.052 1.00 94.69 99 LEU A O 1
ATOM 751 N N . ASN A 1 100 ? 2.230 8.352 0.492 1.00 93.12 100 ASN A N 1
ATOM 752 C CA . ASN A 1 100 ? 2.704 9.517 1.253 1.00 93.12 100 ASN A CA 1
ATOM 753 C C . ASN A 1 100 ? 1.533 10.452 1.589 1.00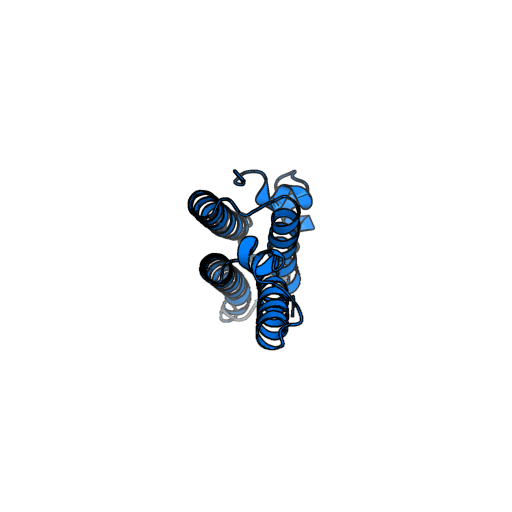 93.12 100 ASN A C 1
ATOM 755 O O . ASN A 1 100 ? 1.353 10.811 2.744 1.00 93.12 100 ASN A O 1
ATOM 759 N N . ALA A 1 101 ? 0.690 10.790 0.607 1.00 94.25 101 ALA A N 1
ATOM 760 C CA . ALA A 1 101 ? -0.458 11.671 0.832 1.00 94.25 101 ALA A CA 1
ATOM 761 C C . ALA A 1 101 ? -1.494 11.072 1.805 1.00 94.25 101 ALA A C 1
ATOM 763 O O . ALA A 1 101 ? -2.108 11.793 2.589 1.00 94.25 101 ALA A O 1
ATOM 764 N N . ILE A 1 102 ? -1.692 9.751 1.762 1.00 94.00 102 ILE A N 1
ATOM 765 C CA . ILE A 1 102 ? -2.571 9.043 2.701 1.00 94.00 102 ILE A CA 1
ATOM 766 C C . ILE A 1 102 ? -1.976 9.077 4.112 1.00 94.00 102 ILE A C 1
ATOM 768 O O . ILE A 1 102 ? -2.717 9.294 5.071 1.00 94.00 102 ILE A O 1
ATOM 772 N N . ASP A 1 103 ? -0.665 8.878 4.257 1.00 92.25 103 ASP A N 1
ATOM 773 C CA . ASP A 1 103 ? -0.017 8.972 5.563 1.00 92.25 103 ASP A CA 1
ATOM 774 C C . ASP A 1 103 ? -0.036 10.400 6.116 1.00 92.25 103 ASP A C 1
ATOM 776 O O . ASP A 1 103 ? -0.354 10.583 7.283 1.00 92.25 103 ASP A O 1
ATOM 780 N N . GLU A 1 104 ? 0.169 11.425 5.288 1.00 91.88 104 GLU A N 1
ATOM 781 C CA . GLU A 1 104 ? 0.024 12.824 5.718 1.00 91.88 104 GLU A CA 1
ATOM 782 C C . GLU A 1 104 ? -1.386 13.137 6.252 1.00 91.88 104 GLU A C 1
ATOM 784 O O . GLU A 1 104 ? -1.543 13.948 7.166 1.00 91.88 104 GLU A O 1
ATOM 789 N N . GLU A 1 105 ? -2.428 12.514 5.690 1.00 91.25 105 GLU A N 1
ATOM 790 C CA . GLU A 1 105 ? -3.812 12.703 6.139 1.00 91.25 105 GLU A CA 1
ATOM 791 C C . GLU A 1 105 ? -4.135 11.911 7.415 1.00 91.25 105 GLU A C 1
ATOM 793 O O . GLU A 1 105 ? -4.896 12.380 8.269 1.00 91.25 105 GLU A O 1
ATOM 798 N N . HIS A 1 106 ? -3.609 10.691 7.532 1.00 88.19 106 HIS A N 1
ATOM 799 C CA . HIS A 1 106 ? -4.047 9.737 8.547 1.00 88.19 106 HIS A CA 1
ATOM 800 C C . HIS A 1 106 ? -3.040 9.516 9.687 1.00 88.19 106 HIS A C 1
ATOM 802 O O . HIS A 1 106 ? -3.478 9.193 10.799 1.00 88.19 106 HIS A O 1
ATOM 808 N N . GLU A 1 107 ? -1.744 9.696 9.428 1.00 89.38 107 GLU A N 1
ATOM 809 C CA . GLU A 1 107 ? -0.599 9.395 10.300 1.00 89.38 107 GLU A CA 1
ATOM 810 C C . GLU A 1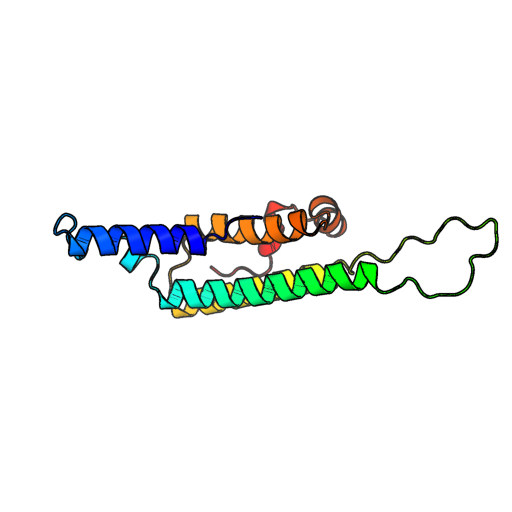 107 ? -0.698 7.961 10.856 1.00 89.38 107 GLU A C 1
ATOM 812 O O . GLU A 1 107 ? -0.790 7.750 12.070 1.00 89.38 107 GLU A O 1
ATOM 817 N N . ARG A 1 108 ? -0.817 6.965 9.963 1.00 87.12 108 ARG A N 1
ATOM 818 C CA . ARG A 1 108 ? -1.089 5.554 10.332 1.00 87.12 108 ARG A CA 1
ATOM 819 C C . ARG A 1 108 ? -0.177 4.538 9.686 1.00 87.12 108 ARG A C 1
ATOM 821 O O . ARG A 1 108 ? -0.292 3.364 10.033 1.00 87.12 108 ARG A O 1
ATOM 828 N N . ILE A 1 109 ? 0.668 4.934 8.746 1.00 88.25 109 ILE A N 1
ATOM 829 C CA . ILE A 1 109 ? 1.536 3.971 8.099 1.00 88.25 109 ILE A CA 1
ATOM 830 C C . ILE A 1 109 ? 2.784 3.790 8.965 1.00 88.25 109 ILE A C 1
ATOM 832 O O . ILE A 1 109 ? 3.773 4.504 8.838 1.00 88.25 109 ILE A O 1
ATOM 836 N N . GLU A 1 110 ? 2.717 2.836 9.897 1.00 88.50 110 GLU A N 1
ATOM 837 C CA . GLU A 1 110 ? 3.844 2.498 10.758 1.00 88.50 110 GLU A CA 1
ATOM 838 C C . GLU A 1 110 ? 4.784 1.491 10.068 1.00 88.50 110 GLU A C 1
ATOM 840 O O . GLU A 1 110 ? 4.698 1.195 8.874 1.00 88.50 110 GLU A O 1
ATOM 845 N N . THR A 1 111 ? 5.753 0.971 10.825 1.00 89.69 111 THR A N 1
ATOM 846 C CA . THR A 1 111 ? 6.772 0.056 10.290 1.00 89.69 111 THR A CA 1
ATOM 847 C C . THR A 1 111 ? 6.182 -1.225 9.710 1.00 89.69 111 THR A C 1
ATOM 849 O O . THR A 1 111 ? 6.652 -1.665 8.663 1.00 89.69 111 THR A O 1
ATOM 852 N N . ASP A 1 112 ? 5.155 -1.791 10.342 1.00 90.88 112 ASP A N 1
ATOM 853 C CA . ASP A 1 112 ? 4.555 -3.041 9.878 1.00 90.88 112 ASP A CA 1
ATOM 854 C C . ASP A 1 112 ? 3.746 -2.803 8.592 1.00 90.88 112 ASP A C 1
ATOM 856 O O . ASP A 1 112 ? 3.967 -3.489 7.593 1.00 90.88 112 ASP A O 1
ATOM 860 N N . GLU A 1 113 ? 2.892 -1.771 8.559 1.00 93.12 113 GLU A N 1
ATOM 861 C CA . GLU A 1 113 ? 2.133 -1.407 7.358 1.00 93.12 113 GLU A CA 1
ATOM 862 C C . GLU A 1 113 ? 3.067 -1.062 6.193 1.00 93.12 113 GLU A C 1
ATOM 864 O O . GLU A 1 113 ? 2.783 -1.419 5.047 1.00 93.12 113 GLU A O 1
ATOM 869 N N . ARG A 1 114 ? 4.216 -0.431 6.474 1.00 92.06 114 ARG A N 1
ATOM 870 C CA . ARG A 1 114 ? 5.253 -0.170 5.470 1.00 92.06 114 ARG A CA 1
ATOM 871 C C . ARG A 1 114 ? 5.762 -1.412 4.806 1.00 92.06 114 ARG A C 1
ATOM 873 O O . ARG A 1 114 ? 5.819 -1.476 3.580 1.00 92.06 114 ARG A O 1
ATOM 880 N N . GLU A 1 115 ? 6.184 -2.367 5.612 1.00 93.38 115 GLU A N 1
ATOM 881 C CA . GLU A 1 115 ? 6.762 -3.597 5.105 1.00 93.38 115 GLU A CA 1
ATOM 882 C C . GLU A 1 115 ? 5.724 -4.376 4.293 1.00 93.38 115 GLU A C 1
ATOM 884 O O . GLU A 1 115 ? 6.039 -4.846 3.198 1.00 93.38 115 GLU A O 1
ATOM 889 N N . GLU A 1 116 ? 4.472 -4.421 4.759 1.00 94.56 116 GLU A N 1
ATOM 890 C CA . GLU A 1 116 ? 3.366 -5.044 4.030 1.00 94.56 116 GLU A CA 1
ATOM 891 C C . GLU A 1 116 ? 3.080 -4.347 2.684 1.00 94.56 116 GLU A C 1
ATOM 893 O O . GLU A 1 116 ? 2.916 -5.024 1.666 1.00 94.56 116 GLU A O 1
ATOM 898 N N . LEU A 1 117 ? 3.060 -3.009 2.642 1.00 94.81 117 LEU A N 1
ATOM 899 C CA . LEU A 1 117 ? 2.813 -2.236 1.417 1.00 94.81 117 LEU A CA 1
ATOM 900 C C . LEU A 1 117 ? 3.960 -2.356 0.409 1.00 94.81 117 LEU A C 1
ATOM 902 O O . LEU A 1 117 ? 3.714 -2.599 -0.775 1.00 94.81 117 LEU A O 1
ATOM 906 N N . CYS A 1 118 ? 5.210 -2.232 0.860 1.00 94.25 118 CYS A N 1
ATOM 907 C CA . CYS A 1 118 ? 6.381 -2.381 -0.003 1.00 94.25 118 CYS A CA 1
ATOM 908 C C . CYS A 1 118 ? 6.468 -3.796 -0.586 1.00 94.25 118 CYS A C 1
ATOM 910 O O . CYS A 1 118 ? 6.728 -3.954 -1.782 1.00 94.25 118 CYS A O 1
ATOM 912 N N . GLN A 1 119 ? 6.202 -4.822 0.231 1.00 94.12 119 GLN A N 1
ATOM 913 C CA . GLN A 1 119 ? 6.151 -6.204 -0.239 1.00 94.12 119 GLN A CA 1
ATOM 914 C C . GLN A 1 119 ? 5.035 -6.395 -1.270 1.00 94.12 119 GLN A C 1
ATOM 916 O O . GLN A 1 119 ? 5.257 -7.026 -2.301 1.00 94.12 119 GLN A O 1
ATOM 921 N N . TYR A 1 120 ? 3.857 -5.810 -1.039 1.00 96.00 120 TYR A N 1
ATOM 922 C CA . TYR A 1 120 ? 2.741 -5.922 -1.972 1.00 96.00 120 TYR A CA 1
ATOM 923 C C . TYR A 1 120 ? 3.043 -5.295 -3.342 1.00 96.00 120 TYR A C 1
ATOM 925 O O . TYR A 1 120 ? 2.756 -5.904 -4.374 1.00 96.00 120 TYR A O 1
ATOM 933 N N . ILE A 1 121 ? 3.660 -4.108 -3.371 1.00 95.06 121 ILE A N 1
ATOM 934 C CA . ILE A 1 121 ? 4.073 -3.433 -4.615 1.00 95.06 121 ILE A CA 1
ATOM 935 C C . ILE A 1 121 ? 5.030 -4.328 -5.419 1.00 95.06 121 ILE A C 1
ATOM 937 O O . ILE A 1 121 ? 4.839 -4.543 -6.617 1.00 95.06 121 ILE A O 1
ATOM 941 N N . ASP A 1 122 ? 6.036 -4.897 -4.758 1.00 94.06 122 ASP A N 1
ATOM 942 C CA . ASP A 1 122 ? 6.995 -5.816 -5.375 1.00 94.06 122 ASP A CA 1
ATOM 943 C C . ASP A 1 122 ? 6.341 -7.118 -5.887 1.00 94.06 122 ASP A C 1
ATOM 945 O O . ASP A 1 122 ? 6.642 -7.593 -6.995 1.00 94.06 122 ASP A O 1
ATOM 949 N N . ASP A 1 123 ? 5.410 -7.679 -5.114 1.00 94.62 123 ASP A N 1
ATOM 950 C CA . ASP A 1 123 ? 4.684 -8.891 -5.480 1.00 94.62 123 ASP A CA 1
ATOM 951 C C . ASP A 1 123 ? 3.826 -8.664 -6.732 1.00 94.62 123 ASP A C 1
ATOM 953 O O . ASP A 1 123 ? 3.863 -9.488 -7.647 1.00 94.62 123 ASP A O 1
ATOM 957 N N . VAL A 1 124 ? 3.112 -7.536 -6.840 1.00 94.31 124 VAL A N 1
ATOM 958 C CA . VAL A 1 124 ? 2.278 -7.205 -8.014 1.00 94.31 124 VAL A CA 1
ATOM 959 C C . VAL A 1 124 ? 3.108 -7.140 -9.301 1.00 94.31 124 VAL A C 1
ATOM 961 O O . VAL A 1 124 ? 2.694 -7.668 -10.341 1.00 94.31 124 VAL A O 1
ATOM 964 N N . LEU A 1 125 ? 4.305 -6.547 -9.258 1.00 92.31 125 LEU A N 1
ATOM 965 C CA . LEU A 1 125 ? 5.220 -6.570 -10.406 1.00 92.31 125 LEU A CA 1
ATOM 966 C C . LEU A 1 125 ? 5.627 -8.006 -10.758 1.00 92.31 125 LEU A C 1
ATOM 968 O O . LEU A 1 125 ? 5.594 -8.405 -11.925 1.00 92.31 125 LEU A O 1
ATOM 972 N N . THR A 1 126 ? 5.971 -8.800 -9.748 1.00 91.69 126 THR A N 1
ATOM 973 C CA . THR A 1 126 ? 6.437 -10.176 -9.935 1.00 91.69 126 THR A CA 1
ATOM 974 C C . THR A 1 126 ? 5.334 -11.083 -10.509 1.00 91.69 126 THR A C 1
ATOM 976 O O . THR A 1 126 ? 5.579 -11.822 -11.464 1.00 91.69 126 THR A O 1
ATOM 979 N N . ASP A 1 127 ? 4.103 -11.002 -9.995 1.00 91.00 127 ASP A N 1
ATOM 980 C CA . ASP A 1 127 ? 2.943 -11.801 -10.440 1.00 91.00 127 ASP A CA 1
ATOM 981 C C . ASP A 1 127 ? 2.490 -11.433 -11.860 1.00 91.00 127 ASP A C 1
ATOM 983 O O . ASP A 1 127 ? 2.051 -12.296 -12.620 1.00 91.00 127 ASP A O 1
ATOM 987 N N . THR A 1 128 ? 2.707 -10.184 -12.285 1.00 89.19 128 THR A N 1
ATOM 988 C CA . THR A 1 128 ? 2.465 -9.744 -13.673 1.00 89.19 128 THR A CA 1
ATOM 989 C C . THR A 1 128 ? 3.602 -10.100 -14.643 1.00 89.19 128 THR A C 1
ATOM 991 O O . THR A 1 128 ? 3.549 -9.778 -15.837 1.00 89.19 128 THR A O 1
ATOM 994 N N . GLY A 1 129 ? 4.622 -10.818 -14.160 1.00 87.69 129 GLY A N 1
ATOM 995 C CA . GLY A 1 129 ? 5.737 -11.322 -14.956 1.00 87.69 129 GLY A CA 1
ATOM 996 C C . GLY A 1 129 ? 6.805 -10.273 -15.260 1.00 87.69 129 GLY A C 1
ATOM 997 O O . GLY A 1 129 ? 7.559 -10.433 -16.223 1.00 87.69 129 GLY A O 1
ATOM 998 N N . ILE A 1 130 ? 6.861 -9.180 -14.495 1.00 88.31 130 ILE A N 1
ATOM 999 C CA . ILE A 1 130 ? 7.974 -8.230 -14.542 1.00 88.31 130 ILE A CA 1
ATOM 1000 C C . ILE A 1 130 ? 9.109 -8.799 -13.687 1.00 88.31 130 ILE A C 1
ATOM 1002 O O . ILE A 1 130 ? 8.941 -9.074 -12.502 1.00 88.31 130 ILE A O 1
ATOM 1006 N N . ASP A 1 131 ? 10.286 -8.977 -14.288 1.00 89.00 131 ASP A N 1
ATOM 1007 C CA . ASP A 1 131 ? 11.487 -9.387 -13.556 1.00 89.00 131 ASP A CA 1
ATOM 1008 C C . ASP A 1 131 ? 12.039 -8.190 -12.772 1.00 89.00 131 ASP A C 1
ATOM 1010 O O . ASP A 1 131 ? 12.860 -7.419 -13.279 1.00 89.00 131 ASP A O 1
ATOM 1014 N N . VAL A 1 132 ? 11.558 -8.026 -11.536 1.00 88.69 132 VAL A N 1
ATOM 1015 C CA . VAL A 1 132 ? 11.952 -6.922 -10.647 1.00 88.69 132 VAL A CA 1
ATOM 1016 C C . VAL A 1 132 ? 13.454 -6.945 -10.376 1.00 88.69 132 VAL A C 1
ATOM 1018 O O . VAL A 1 132 ? 14.094 -5.900 -10.356 1.00 88.69 132 VAL A O 1
ATOM 1021 N N . ARG A 1 133 ? 14.060 -8.131 -10.248 1.00 88.25 133 ARG A N 1
ATOM 1022 C CA . ARG A 1 133 ? 15.505 -8.244 -10.021 1.00 88.25 133 ARG A CA 1
ATOM 1023 C C . ARG A 1 133 ? 16.292 -7.705 -11.211 1.00 88.25 133 ARG A C 1
ATOM 1025 O O . ARG A 1 133 ? 17.287 -7.011 -11.018 1.00 88.25 133 ARG A O 1
ATOM 1032 N N . ALA A 1 134 ? 15.880 -8.036 -12.432 1.00 87.94 134 ALA A N 1
ATOM 1033 C CA . ALA A 1 134 ? 16.518 -7.504 -13.629 1.00 87.94 134 ALA A CA 1
ATOM 1034 C C . ALA A 1 134 ? 16.245 -6.001 -13.802 1.00 87.94 134 ALA A C 1
ATOM 1036 O O . ALA A 1 134 ? 17.138 -5.281 -14.241 1.00 87.94 134 ALA A O 1
ATOM 1037 N N . LEU A 1 135 ? 15.043 -5.536 -13.447 1.00 87.25 135 LEU A N 1
ATOM 1038 C CA . LEU A 1 135 ? 14.650 -4.125 -13.461 1.00 87.25 135 LEU A CA 1
ATOM 1039 C C . LEU A 1 135 ? 15.538 -3.281 -12.535 1.00 87.25 135 LEU A C 1
ATOM 1041 O O . LEU A 1 135 ? 16.139 -2.309 -12.985 1.00 87.25 135 LEU A O 1
ATOM 1045 N N . THR A 1 136 ? 15.676 -3.670 -11.266 1.00 88.81 136 THR A N 1
ATOM 1046 C CA . THR A 1 136 ? 16.473 -2.907 -10.296 1.00 88.81 136 THR A CA 1
ATOM 1047 C C . THR A 1 136 ? 17.973 -3.008 -10.570 1.00 88.81 136 THR A C 1
ATOM 1049 O O . THR A 1 136 ? 18.682 -2.010 -10.464 1.00 88.81 136 THR A O 1
ATOM 1052 N N . ALA A 1 137 ? 18.461 -4.165 -11.037 1.00 88.94 137 ALA A N 1
ATOM 1053 C CA . ALA A 1 137 ? 19.864 -4.334 -11.423 1.00 88.94 137 ALA A CA 1
ATOM 1054 C C . ALA A 1 137 ? 20.287 -3.405 -12.575 1.00 88.94 137 ALA A C 1
ATOM 1056 O O . ALA A 1 137 ? 21.436 -2.976 -12.619 1.00 88.94 137 ALA A O 1
ATOM 1057 N N . ARG A 1 138 ? 19.374 -3.064 -13.498 1.00 87.25 138 ARG A N 1
ATOM 1058 C CA . ARG A 1 138 ? 19.653 -2.102 -14.581 1.00 87.25 138 ARG A CA 1
ATOM 1059 C C . ARG A 1 138 ? 19.842 -0.666 -14.081 1.00 87.25 138 ARG A C 1
ATOM 1061 O O . ARG A 1 138 ? 20.457 0.126 -14.791 1.00 87.25 138 ARG A O 1
ATOM 1068 N N . ARG A 1 139 ? 19.358 -0.349 -12.877 1.00 85.00 139 ARG A N 1
ATOM 1069 C CA . ARG A 1 139 ? 19.514 0.955 -12.216 1.00 85.00 139 ARG A CA 1
ATOM 1070 C C . ARG A 1 139 ? 20.476 0.942 -11.024 1.00 85.00 139 ARG A C 1
ATOM 1072 O O . ARG A 1 139 ? 20.598 1.959 -10.358 1.00 85.00 139 ARG A O 1
ATOM 1079 N N . ASP A 1 140 ? 21.172 -0.172 -10.790 1.00 89.50 140 ASP A N 1
ATOM 1080 C CA . ASP A 1 140 ? 22.124 -0.347 -9.680 1.00 89.50 140 ASP A CA 1
ATOM 1081 C C . ASP A 1 140 ? 21.505 -0.154 -8.278 1.00 89.50 140 ASP A C 1
ATOM 1083 O O . ASP A 1 140 ? 22.174 0.300 -7.356 1.00 89.50 140 ASP A O 1
ATOM 1087 N N . ILE A 1 141 ? 20.228 -0.523 -8.108 1.00 91.75 141 ILE A N 1
ATOM 1088 C CA . ILE A 1 141 ? 19.536 -0.500 -6.805 1.00 91.75 141 ILE A CA 1
ATOM 1089 C C . ILE A 1 141 ? 19.143 -1.914 -6.359 1.00 91.75 141 ILE A C 1
ATOM 1091 O O . ILE A 1 141 ? 18.921 -2.818 -7.182 1.00 91.75 141 ILE A O 1
ATOM 1095 N N . ALA A 1 142 ? 19.036 -2.137 -5.049 1.00 88.69 142 ALA A N 1
ATOM 1096 C CA . ALA A 1 142 ? 18.526 -3.392 -4.515 1.00 88.69 142 ALA A CA 1
ATOM 1097 C C . ALA A 1 142 ? 17.007 -3.504 -4.720 1.00 88.69 142 ALA A C 1
ATOM 1099 O O . ALA A 1 142 ? 16.280 -2.517 -4.740 1.00 88.69 142 ALA A O 1
ATOM 1100 N N . ARG A 1 143 ? 16.495 -4.739 -4.815 1.00 86.75 143 ARG A N 1
ATOM 1101 C CA . ARG A 1 143 ? 15.043 -5.004 -4.892 1.00 86.75 143 ARG A CA 1
ATOM 1102 C C . ARG A 1 143 ? 14.283 -4.407 -3.704 1.00 86.75 143 ARG A C 1
ATOM 1104 O O . ARG A 1 143 ? 13.171 -3.931 -3.868 1.00 86.75 143 ARG A O 1
ATOM 1111 N N . THR A 1 144 ? 14.899 -4.424 -2.524 1.00 86.25 144 THR A N 1
ATOM 1112 C CA . THR A 1 144 ? 14.336 -3.844 -1.299 1.00 86.25 144 THR A CA 1
ATOM 1113 C C . THR A 1 144 ? 14.261 -2.321 -1.336 1.00 86.25 144 THR A C 1
ATOM 1115 O O . THR A 1 144 ? 13.488 -1.759 -0.579 1.00 86.25 144 THR A O 1
ATOM 1118 N N . GLU A 1 145 ? 15.033 -1.669 -2.210 1.00 89.31 145 GLU A N 1
ATOM 1119 C CA . GLU A 1 145 ? 15.090 -0.208 -2.344 1.00 89.31 145 GLU A CA 1
ATOM 1120 C C . GLU A 1 145 ? 14.114 0.321 -3.409 1.00 89.31 145 GLU A C 1
ATOM 1122 O O . GLU A 1 145 ? 14.128 1.503 -3.741 1.00 89.31 145 GLU A O 1
ATOM 1127 N N . LEU A 1 146 ? 13.256 -0.543 -3.968 1.00 89.50 146 LEU A N 1
ATOM 1128 C CA . LEU A 1 146 ? 12.356 -0.220 -5.082 1.00 89.50 146 LEU A CA 1
ATOM 1129 C C . LEU A 1 146 ? 11.490 1.025 -4.828 1.00 89.50 146 LEU A C 1
ATOM 1131 O O . LEU A 1 146 ? 11.203 1.774 -5.758 1.00 89.50 146 LEU A O 1
ATOM 1135 N N . THR A 1 147 ? 11.065 1.225 -3.583 1.00 91.00 147 THR A N 1
ATOM 1136 C CA . THR A 1 147 ? 10.206 2.341 -3.157 1.00 91.00 147 THR A CA 1
ATOM 1137 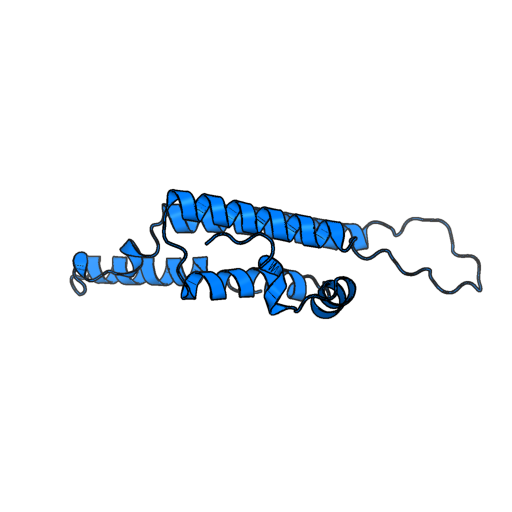C C . THR A 1 147 ? 10.972 3.468 -2.462 1.00 91.00 147 THR A C 1
ATOM 1139 O O . THR A 1 147 ? 10.382 4.495 -2.138 1.00 91.00 147 THR A O 1
ATOM 1142 N N . ASP A 1 148 ? 12.263 3.273 -2.181 1.00 90.31 148 ASP A N 1
ATOM 1143 C CA . ASP A 1 148 ? 13.017 4.078 -1.210 1.00 90.31 148 ASP A CA 1
ATOM 1144 C C . ASP A 1 148 ? 13.241 5.515 -1.665 1.00 90.31 148 ASP A C 1
ATOM 1146 O O . ASP A 1 148 ? 13.276 6.413 -0.831 1.00 90.31 148 ASP A O 1
ATOM 1150 N N . GLU A 1 149 ? 13.350 5.740 -2.974 1.00 90.25 149 GLU A N 1
ATOM 1151 C CA . GLU A 1 149 ? 13.582 7.072 -3.546 1.00 90.25 149 GLU A CA 1
ATOM 1152 C C . GLU A 1 149 ? 12.445 8.062 -3.240 1.00 90.25 149 GLU A C 1
ATOM 1154 O O . GLU A 1 149 ? 12.690 9.259 -3.101 1.00 90.25 149 GLU A O 1
ATOM 1159 N N . TRP A 1 150 ? 11.213 7.569 -3.114 1.00 90.94 150 TRP A N 1
ATOM 1160 C CA . TRP A 1 150 ? 10.001 8.396 -3.063 1.00 90.94 150 TRP A CA 1
ATOM 1161 C C . TRP A 1 150 ? 9.296 8.389 -1.712 1.00 90.94 150 TRP A C 1
ATOM 1163 O O . TRP A 1 150 ? 8.377 9.171 -1.488 1.00 90.94 150 TRP A O 1
ATOM 1173 N N . ARG A 1 151 ? 9.668 7.476 -0.824 1.00 87.31 151 ARG A N 1
ATOM 1174 C CA . ARG A 1 151 ? 8.946 7.238 0.422 1.00 87.31 151 ARG A CA 1
ATOM 1175 C C . ARG A 1 151 ? 9.329 8.265 1.487 1.00 87.31 151 ARG A C 1
ATOM 1177 O O . ARG A 1 151 ? 10.503 8.394 1.826 1.00 87.31 151 ARG A O 1
ATOM 1184 N N . GLU A 1 152 ? 8.323 8.945 2.037 1.00 86.44 152 GLU A N 1
ATOM 1185 C CA . GLU A 1 152 ? 8.491 9.971 3.086 1.00 86.44 152 GLU A CA 1
ATOM 1186 C C . GLU A 1 152 ? 7.945 9.561 4.466 1.00 86.44 152 GLU A C 1
ATOM 1188 O O . GLU A 1 152 ? 8.208 10.253 5.449 1.00 86.44 152 GLU A O 1
ATOM 1193 N N . TRP A 1 153 ? 7.242 8.429 4.536 1.00 74.94 153 TRP A N 1
ATOM 1194 C CA . TRP A 1 153 ? 6.630 7.836 5.730 1.00 74.94 153 TRP A CA 1
ATOM 1195 C C . TRP A 1 153 ? 7.443 6.650 6.286 1.00 74.94 153 TRP A C 1
ATOM 1197 O O . TRP A 1 153 ? 8.136 5.940 5.504 1.00 74.94 153 TRP A O 1
#

pLDDT: mean 85.76, std 15.21, range [43.12, 97.44]

Sequence (153 aa):
MITRPTEEWGRKVRDQKGRIAAGTLAEVDAYALHLWPEAFIAAVDTALDAYEADIRSLSQTKSGTQSGPEALPGMPPLPIPSPSDDEVFASVERVVMALNAIDEEHERIETDEREELCQYIDDVLTDTGIDVRALTARRDIARTELTDEWREW

Secondary structure (DSSP, 8-state):
-PPPHHHHHHHHHHHHHHHHHTTSS-GGG-HHHHHS-HHHHHHHHHHHHHHHHHHHHHHHHTTS---S--PPTTPPPPPP-PPPHHHHHHHHHHHHHHHHHHHHHH----HHHHHHHHHHHHHHHHHTT--HHHHHHTTT--GGGTTTTT---

Organism: NCBI:txid338584

Radius of gyration: 20.13 Å; chains: 1; bounding box: 43×29×69 Å

Foldseek 3Di:
DDDAPLVVLVVLQVVLVVCVVVVNDDPVRSVSCVLDPPVLSVLLVVLVVQLLVQLVVLLVVLVPPPDDDDDDPDDDDDPRDRRPLVSLLVSLLSSQLSVQVSCVVRVRCDPVNVVSVLVVSLVSCVVSPNPLCVSQVVVVHDSSCSNVVRHPD